Protein AF-A0A7L2RWE7-F1 (afdb_monomer_lite)

Sequence (86 aa):
FQNRDRKHRTYVYVLIVTEVLEDWEDSVNIGRKREWFKIEDAI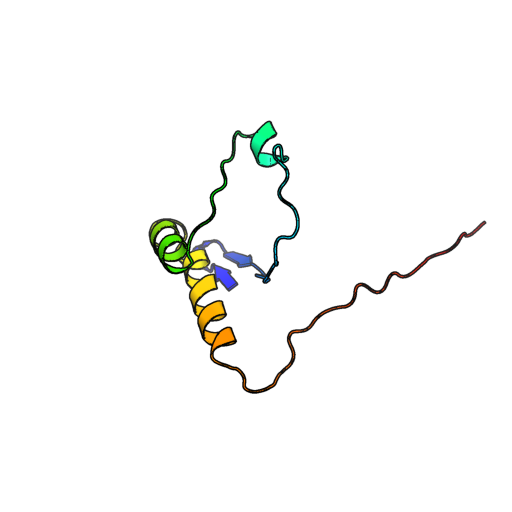KVLQYHKPVQASYFETLRQGCLANNGTPVMTTPYSESSVSDIR

Radius of gyration: 18.11 Å; chains: 1; bounding box: 41×32×50 Å

Secondary structure (DSSP, 8-state):
-EETTTTEE------------SS-HHHHHH--------HHHH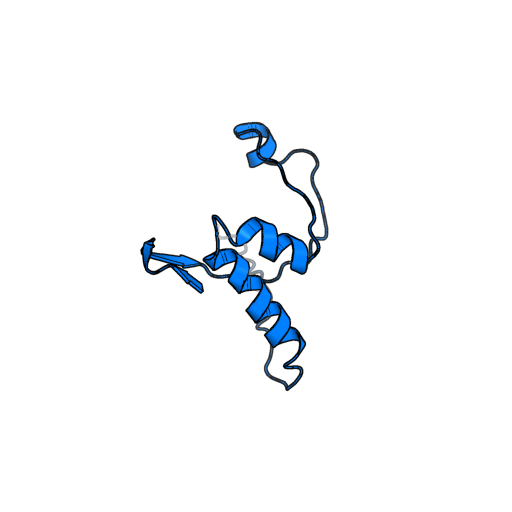HHHHHTT-HHHHHHHHHHHHHHH--SS-----------------

Structure (mmCIF, N/CA/C/O backbone):
data_AF-A0A7L2RWE7-F1
#
_entry.id   AF-A0A7L2RWE7-F1
#
loop_
_atom_site.group_PDB
_atom_site.id
_atom_site.type_symbol
_atom_site.label_atom_id
_atom_site.label_alt_id
_atom_site.label_comp_id
_atom_site.label_asym_id
_atom_site.label_entity_id
_atom_site.label_seq_id
_atom_site.pdbx_PDB_ins_code
_atom_site.Cartn_x
_atom_site.Cartn_y
_atom_site.Cartn_z
_atom_site.occupancy
_atom_site.B_iso_or_equiv
_atom_site.auth_seq_id
_atom_site.auth_comp_id
_atom_site.auth_asym_id
_atom_site.auth_atom_id
_atom_site.pdbx_PDB_model_num
ATOM 1 N N . PHE A 1 1 ? -7.656 9.962 6.550 1.00 89.06 1 PHE A N 1
ATOM 2 C CA . PHE A 1 1 ? -6.689 9.984 7.667 1.00 89.06 1 PHE A CA 1
ATOM 3 C C . PHE A 1 1 ? -6.002 11.333 7.751 1.00 89.06 1 PHE A C 1
ATOM 5 O O . PHE A 1 1 ? -5.662 11.901 6.719 1.00 89.06 1 PHE A O 1
ATOM 12 N N . GLN A 1 2 ? -5.825 11.871 8.958 1.00 90.06 2 GLN A N 1
ATOM 13 C CA . GLN A 1 2 ? -5.202 13.180 9.163 1.00 90.06 2 GLN A CA 1
ATOM 14 C C . GLN A 1 2 ? -3.924 13.024 9.985 1.00 90.06 2 GLN A C 1
ATOM 16 O O . GLN A 1 2 ? -3.979 12.658 11.155 1.00 90.06 2 GLN A O 1
ATOM 21 N N . ASN A 1 3 ? -2.779 13.327 9.376 1.00 89.50 3 ASN A N 1
ATOM 22 C CA . ASN A 1 3 ? -1.505 13.438 10.069 1.00 89.50 3 ASN A CA 1
ATOM 23 C C . ASN A 1 3 ? -1.326 14.898 10.507 1.00 89.50 3 ASN A C 1
ATOM 25 O O . ASN A 1 3 ? -0.966 15.754 9.696 1.00 89.50 3 ASN A O 1
ATOM 29 N N . ARG A 1 4 ? -1.636 15.189 11.776 1.00 88.75 4 ARG A N 1
ATOM 30 C CA . ARG A 1 4 ? -1.571 16.554 12.323 1.00 88.75 4 ARG A CA 1
ATOM 31 C C . ARG A 1 4 ? -0.133 17.069 12.408 1.00 88.75 4 ARG A C 1
ATOM 33 O O . ARG A 1 4 ? 0.097 18.220 12.051 1.00 88.75 4 ARG A O 1
ATOM 40 N N . ASP A 1 5 ? 0.821 16.206 12.750 1.00 89.44 5 ASP A N 1
ATOM 41 C CA . ASP A 1 5 ? 2.240 16.567 12.879 1.00 89.44 5 ASP A CA 1
ATOM 42 C C . ASP A 1 5 ? 2.838 17.012 11.542 1.00 89.44 5 ASP A C 1
ATOM 44 O O . ASP A 1 5 ? 3.592 17.979 11.462 1.00 89.44 5 ASP A O 1
ATOM 48 N N . ARG A 1 6 ? 2.460 16.326 10.458 1.00 90.81 6 ARG A N 1
ATOM 49 C CA . ARG A 1 6 ? 2.897 16.639 9.088 1.00 90.81 6 ARG A CA 1
ATOM 50 C C . ARG A 1 6 ? 1.926 17.550 8.333 1.00 90.81 6 ARG A C 1
ATOM 52 O O . ARG A 1 6 ? 2.148 17.803 7.155 1.00 90.81 6 ARG A O 1
ATOM 59 N N . LYS A 1 7 ? 0.855 18.020 8.991 1.00 94.00 7 LYS A N 1
ATOM 60 C CA . LYS A 1 7 ? -0.218 18.859 8.419 1.00 94.00 7 LYS A CA 1
ATOM 61 C C . LYS A 1 7 ? -0.765 18.328 7.088 1.00 94.00 7 LYS A C 1
ATOM 63 O O . LYS A 1 7 ? -1.061 19.092 6.176 1.00 94.00 7 LYS A O 1
ATOM 68 N N . HIS A 1 8 ? -0.909 17.011 6.977 1.00 94.75 8 HIS A N 1
ATOM 69 C CA . HIS A 1 8 ? -1.316 16.356 5.739 1.00 94.75 8 HIS A CA 1
ATOM 70 C C . HIS A 1 8 ? -2.576 15.515 5.957 1.00 94.75 8 HIS A C 1
ATOM 72 O O . HIS A 1 8 ? -2.717 14.823 6.970 1.00 94.75 8 HIS A O 1
ATOM 78 N N . ARG A 1 9 ? -3.494 15.553 4.986 1.00 95.94 9 ARG A N 1
ATOM 79 C CA . ARG A 1 9 ? -4.688 14.705 4.960 1.00 95.94 9 ARG A CA 1
ATOM 80 C C . ARG A 1 9 ? -4.597 13.734 3.791 1.00 95.94 9 ARG A C 1
ATOM 82 O O . ARG A 1 9 ? -4.593 14.155 2.643 1.00 95.94 9 ARG A O 1
ATOM 89 N N . THR A 1 10 ? -4.576 12.445 4.108 1.00 94.94 10 THR A N 1
ATOM 90 C CA . THR A 1 10 ? -4.521 11.361 3.126 1.00 94.94 10 THR A CA 1
ATOM 91 C C . THR A 1 10 ? -5.888 10.699 3.021 1.00 94.94 10 THR A C 1
ATOM 93 O O . THR A 1 10 ? -6.449 10.247 4.028 1.00 94.94 10 THR A O 1
ATOM 96 N N . TYR A 1 11 ? -6.423 10.641 1.805 1.00 94.44 11 TYR A N 1
ATOM 97 C CA . TYR A 1 11 ? -7.535 9.759 1.463 1.00 94.44 11 TYR A CA 1
ATOM 98 C C . TYR A 1 11 ? -6.976 8.366 1.191 1.00 94.44 11 TYR A C 1
ATOM 100 O O . TYR A 1 11 ? -5.961 8.232 0.513 1.00 94.44 11 TYR A O 1
ATOM 108 N N . VAL A 1 12 ? -7.600 7.349 1.772 1.00 94.25 12 VAL A N 1
ATOM 109 C CA . VAL A 1 12 ? -7.143 5.960 1.690 1.00 94.25 12 VAL A CA 1
ATOM 110 C C . VAL A 1 12 ? -8.285 5.148 1.111 1.00 94.25 12 VAL A C 1
ATOM 112 O O . VAL A 1 12 ? -9.420 5.281 1.564 1.00 94.25 12 VAL A O 1
ATOM 115 N N . TYR A 1 13 ?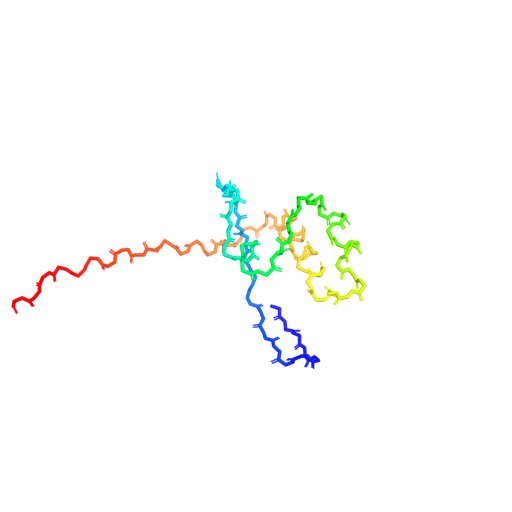 -7.966 4.336 0.113 1.00 91.50 13 TYR A N 1
ATOM 116 C CA . TYR A 1 13 ? -8.907 3.508 -0.628 1.00 91.50 13 TYR A CA 1
ATOM 117 C C . TYR A 1 13 ? -8.448 2.054 -0.580 1.00 91.50 13 TYR A C 1
ATOM 119 O O . TYR A 1 13 ? -7.263 1.776 -0.391 1.00 91.50 13 TYR A O 1
ATOM 127 N N . VAL A 1 14 ? -9.388 1.136 -0.781 1.00 92.62 14 VAL A N 1
ATOM 128 C CA . VAL A 1 14 ? -9.077 -0.273 -1.021 1.00 92.62 14 VAL A CA 1
ATOM 129 C C . VAL A 1 14 ? -8.938 -0.470 -2.525 1.00 92.62 14 VAL A C 1
ATOM 131 O O . VAL A 1 14 ? -9.843 -0.120 -3.278 1.00 92.62 14 VAL A O 1
ATOM 134 N N . LEU A 1 15 ? -7.811 -1.036 -2.948 1.00 93.06 15 LEU A N 1
ATOM 135 C CA . LEU A 1 15 ? -7.566 -1.448 -4.325 1.00 93.06 15 LEU A CA 1
ATOM 136 C C . LEU A 1 15 ? -7.314 -2.953 -4.336 1.00 93.06 15 LEU A C 1
ATOM 138 O O . LEU A 1 15 ? -6.410 -3.433 -3.651 1.00 93.06 15 LEU A O 1
ATOM 142 N N . ILE A 1 16 ? -8.098 -3.685 -5.123 1.00 95.25 16 ILE A N 1
ATOM 143 C CA . ILE A 1 16 ? -7.812 -5.086 -5.422 1.00 95.25 16 ILE A CA 1
ATOM 144 C C . ILE A 1 16 ? -6.894 -5.097 -6.638 1.00 95.25 16 ILE A C 1
ATOM 146 O O . ILE A 1 16 ? -7.299 -4.703 -7.728 1.00 95.25 16 ILE A O 1
ATOM 150 N N . VAL A 1 17 ? -5.638 -5.479 -6.427 1.00 96.75 17 VAL A N 1
ATOM 151 C CA . VAL A 1 17 ? -4.628 -5.490 -7.488 1.00 96.75 17 VAL A CA 1
ATOM 152 C C . VAL A 1 17 ? -4.935 -6.619 -8.470 1.00 96.75 17 VAL A C 1
ATOM 154 O O . VAL A 1 17 ? -5.038 -7.774 -8.064 1.00 96.75 17 VAL A O 1
ATOM 157 N N . THR A 1 18 ? -5.070 -6.281 -9.752 1.00 98.25 18 THR A N 1
ATOM 158 C CA . THR A 1 18 ? -5.322 -7.236 -10.846 1.00 98.25 18 THR A CA 1
ATOM 159 C C . THR A 1 18 ? -4.083 -7.509 -11.692 1.00 98.25 18 THR A C 1
ATOM 161 O O . THR A 1 18 ? -3.983 -8.569 -12.300 1.00 98.25 18 THR A O 1
ATOM 164 N N . GLU A 1 19 ? -3.130 -6.576 -11.715 1.00 98.06 19 GLU A N 1
ATOM 165 C CA . GLU A 1 19 ? -1.926 -6.646 -12.539 1.00 98.06 19 GLU A CA 1
ATOM 166 C C . GLU A 1 19 ? -0.708 -6.142 -11.763 1.00 98.06 19 GLU A C 1
ATOM 168 O O . GLU A 1 19 ? -0.798 -5.220 -10.948 1.00 98.06 19 GLU A O 1
ATOM 173 N N . VAL A 1 20 ? 0.445 -6.762 -12.015 1.00 98.12 20 VAL A N 1
ATOM 174 C CA . VAL A 1 20 ? 1.712 -6.467 -11.340 1.00 98.12 20 VAL A CA 1
ATOM 175 C C . VAL A 1 20 ? 2.799 -6.334 -12.405 1.00 98.12 20 VAL A C 1
ATOM 177 O O . VAL A 1 20 ? 3.255 -7.329 -12.956 1.00 98.12 20 VAL A O 1
ATOM 180 N N . LEU A 1 21 ? 3.200 -5.097 -12.709 1.00 98.25 21 LEU A N 1
ATOM 181 C CA . LEU A 1 21 ? 4.241 -4.798 -13.703 1.00 98.25 21 LEU A CA 1
ATOM 182 C C . LEU A 1 21 ? 5.636 -5.019 -13.123 1.00 98.25 21 LEU A C 1
ATOM 184 O O . LEU A 1 21 ? 5.885 -4.524 -12.025 1.00 98.25 21 LEU A O 1
ATOM 188 N N . GLU A 1 22 ? 6.530 -5.701 -13.840 1.00 97.00 22 GLU A N 1
ATOM 189 C CA . GLU A 1 22 ? 7.906 -5.975 -13.385 1.00 97.00 22 GLU A CA 1
ATOM 190 C C . GLU A 1 22 ? 8.704 -4.681 -13.165 1.00 97.00 22 GLU A C 1
ATOM 192 O O . GLU A 1 22 ? 9.193 -4.433 -12.063 1.00 97.00 22 GLU A O 1
ATOM 197 N N . ASP A 1 23 ? 8.716 -3.808 -14.172 1.00 97.56 23 ASP A N 1
ATOM 198 C CA . ASP A 1 23 ? 9.282 -2.465 -14.096 1.00 97.56 23 ASP A CA 1
ATOM 199 C C . ASP A 1 23 ? 8.167 -1.429 -13.901 1.00 97.56 23 ASP A C 1
ATOM 201 O O . ASP A 1 23 ? 7.151 -1.438 -14.601 1.00 97.56 23 ASP A O 1
ATOM 205 N N . TRP A 1 24 ? 8.346 -0.518 -12.943 1.00 98.25 24 TRP A N 1
ATOM 206 C CA . TRP A 1 24 ? 7.438 0.601 -12.698 1.00 98.25 24 TRP A CA 1
ATOM 207 C C . TRP A 1 24 ? 8.234 1.883 -12.447 1.00 98.25 24 TRP A C 1
ATOM 209 O O . TRP A 1 24 ? 9.415 1.839 -12.118 1.00 98.25 24 TRP A O 1
ATOM 219 N N . GLU A 1 25 ? 7.588 3.041 -12.588 1.00 98.38 25 GLU A N 1
ATOM 220 C CA . GLU A 1 25 ? 8.251 4.355 -12.551 1.00 98.38 25 GLU A CA 1
ATOM 221 C C . GLU A 1 25 ? 9.235 4.511 -11.375 1.00 98.38 25 GLU A C 1
ATOM 223 O O . GLU A 1 25 ? 10.410 4.808 -11.575 1.00 98.38 25 GLU A O 1
ATOM 228 N N . ASP A 1 26 ? 8.789 4.226 -10.150 1.00 98.50 26 ASP A N 1
ATOM 229 C CA . ASP A 1 26 ? 9.619 4.325 -8.944 1.00 98.50 26 ASP A CA 1
ATOM 230 C C . ASP A 1 26 ? 10.721 3.245 -8.852 1.00 98.50 26 ASP A C 1
ATOM 232 O O . ASP A 1 26 ? 11.751 3.495 -8.215 1.00 98.50 26 ASP A O 1
ATOM 236 N N . SER A 1 27 ? 10.548 2.045 -9.433 1.00 97.81 27 SER A N 1
ATOM 237 C CA . SER A 1 27 ? 11.641 1.055 -9.446 1.00 97.81 27 SER A CA 1
ATOM 238 C C . SER A 1 27 ? 12.764 1.505 -10.366 1.00 97.81 27 SER A C 1
ATOM 240 O O . SER A 1 27 ? 13.925 1.458 -9.966 1.00 97.81 27 SER A O 1
ATOM 242 N N . VAL A 1 28 ? 12.418 2.011 -11.550 1.00 98.25 28 VAL A N 1
ATOM 243 C CA . VAL A 1 28 ? 13.384 2.455 -12.560 1.00 98.25 28 VAL A CA 1
ATOM 244 C C . VAL A 1 28 ? 14.054 3.769 -12.151 1.00 98.25 28 VAL A C 1
ATOM 246 O O . VAL A 1 28 ? 15.272 3.896 -12.258 1.00 98.25 28 VAL A O 1
ATOM 249 N N . ASN A 1 29 ? 13.290 4.736 -11.635 1.00 98.50 29 ASN A N 1
ATOM 250 C CA . ASN A 1 29 ? 13.804 6.086 -11.388 1.00 98.50 29 ASN A CA 1
ATOM 251 C C . ASN A 1 29 ? 14.616 6.210 -10.093 1.00 98.50 29 ASN A C 1
ATOM 253 O O . ASN A 1 29 ? 15.570 6.986 -10.043 1.00 98.50 29 ASN A O 1
ATOM 257 N N . ILE A 1 30 ? 14.232 5.491 -9.031 1.00 98.38 30 ILE A N 1
ATOM 258 C CA . ILE A 1 30 ? 14.849 5.642 -7.698 1.00 98.38 30 ILE A CA 1
ATOM 259 C C . ILE A 1 30 ? 15.185 4.309 -7.015 1.00 98.38 30 ILE A C 1
ATOM 261 O O . ILE A 1 30 ? 15.557 4.300 -5.840 1.00 98.38 30 ILE A O 1
ATOM 265 N N . GLY A 1 31 ? 15.043 3.174 -7.707 1.00 98.38 31 GLY A N 1
ATOM 266 C CA . GLY A 1 31 ? 15.353 1.857 -7.145 1.00 98.38 31 GLY A CA 1
ATOM 267 C C . GLY A 1 31 ? 14.412 1.429 -6.016 1.00 98.38 31 GLY A C 1
ATOM 268 O O . GLY A 1 31 ? 14.814 0.673 -5.124 1.00 98.38 31 GLY A O 1
ATOM 269 N N . ARG A 1 32 ? 13.170 1.937 -5.992 1.00 98.50 32 ARG A N 1
ATOM 270 C CA . ARG A 1 32 ? 12.204 1.600 -4.940 1.00 98.50 32 ARG A CA 1
ATOM 271 C C . ARG A 1 32 ? 11.835 0.120 -5.013 1.00 98.50 32 ARG A C 1
ATOM 273 O O . ARG A 1 32 ? 11.593 -0.418 -6.086 1.00 98.50 32 ARG A O 1
ATOM 280 N N . LYS A 1 33 ? 11.730 -0.525 -3.850 1.00 98.19 33 LYS A N 1
ATOM 281 C CA . LYS A 1 33 ? 11.310 -1.929 -3.719 1.00 98.19 33 LYS A CA 1
ATOM 282 C C . LYS A 1 33 ? 9.859 -2.026 -3.249 1.00 98.19 33 LYS A C 1
ATOM 284 O O . LYS A 1 33 ? 9.362 -1.116 -2.580 1.00 98.19 33 LYS A O 1
ATOM 289 N N . ARG A 1 34 ? 9.202 -3.144 -3.565 1.00 98.00 34 ARG A N 1
ATOM 290 C CA . ARG A 1 34 ? 7.861 -3.498 -3.079 1.00 98.00 34 ARG A CA 1
ATOM 291 C C . ARG A 1 34 ? 7.821 -4.970 -2.680 1.00 98.00 34 ARG A C 1
ATOM 293 O O . ARG A 1 34 ? 8.520 -5.785 -3.272 1.00 98.00 34 ARG A O 1
ATOM 300 N N . GLU A 1 35 ? 6.993 -5.290 -1.700 1.00 98.00 35 GLU A N 1
ATOM 301 C CA . GLU A 1 35 ? 6.815 -6.642 -1.176 1.00 98.00 35 GLU A CA 1
ATOM 302 C C . GLU A 1 35 ? 5.372 -6.799 -0.687 1.00 98.00 35 GLU A C 1
ATOM 304 O O . GLU A 1 35 ? 4.748 -5.829 -0.243 1.00 98.00 35 GLU A O 1
ATOM 309 N N . TRP A 1 36 ? 4.836 -8.014 -0.801 1.00 98.25 36 TRP A N 1
ATOM 310 C CA . TRP A 1 36 ? 3.534 -8.363 -0.251 1.00 98.25 36 TRP A CA 1
ATOM 311 C C . TRP A 1 36 ? 3.670 -8.750 1.215 1.00 98.25 36 TRP A C 1
ATOM 313 O O . TRP A 1 36 ? 4.459 -9.622 1.565 1.00 98.25 36 TRP A O 1
ATOM 323 N N . PHE A 1 37 ? 2.829 -8.164 2.059 1.00 97.50 37 PHE A N 1
ATOM 324 C CA . PHE A 1 37 ? 2.785 -8.470 3.482 1.00 97.50 37 PHE A CA 1
ATOM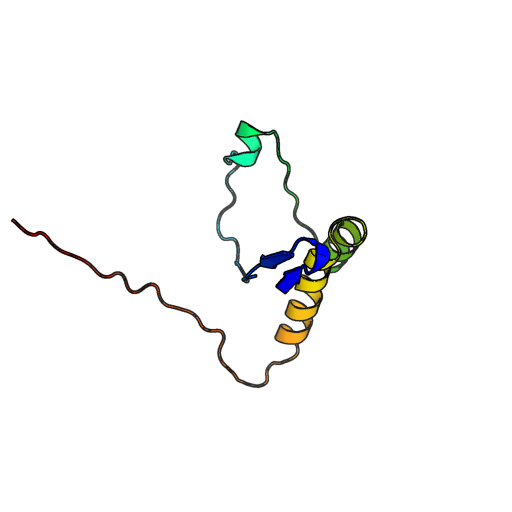 325 C C . PHE A 1 37 ? 1.410 -9.009 3.862 1.00 97.50 37 PHE A C 1
ATOM 327 O O . PHE A 1 37 ? 0.382 -8.544 3.363 1.00 97.50 37 PHE A O 1
ATOM 334 N N . LYS A 1 38 ? 1.378 -9.940 4.819 1.00 96.62 38 LYS A N 1
ATOM 335 C CA . LYS A 1 38 ? 0.161 -10.172 5.605 1.00 96.62 38 LYS A CA 1
ATOM 336 C C . LYS A 1 38 ? -0.147 -8.902 6.399 1.00 96.62 38 LYS A C 1
ATOM 338 O O . LYS A 1 38 ? 0.778 -8.207 6.813 1.00 96.62 38 LYS A O 1
ATOM 343 N N . ILE A 1 39 ? -1.425 -8.627 6.662 1.00 95.00 39 ILE A N 1
ATOM 344 C CA . ILE A 1 39 ? -1.855 -7.400 7.359 1.00 95.00 39 ILE A CA 1
ATOM 345 C C . ILE A 1 39 ? -1.103 -7.206 8.684 1.00 95.00 39 ILE A C 1
ATOM 347 O O . ILE A 1 39 ? -0.557 -6.136 8.933 1.00 95.00 39 ILE A O 1
ATOM 351 N N . GLU A 1 40 ? -1.002 -8.260 9.493 1.00 95.50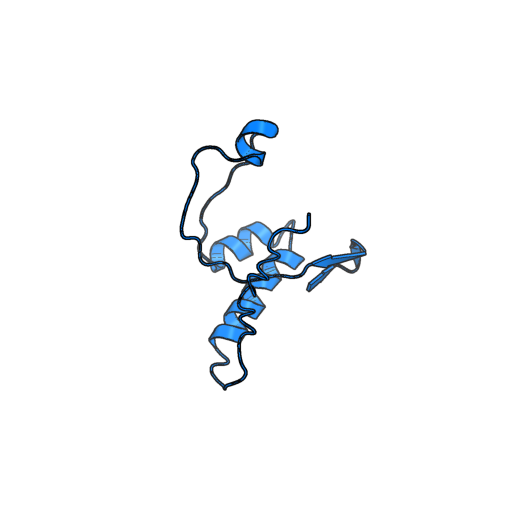 40 GLU A N 1
ATOM 352 C CA . GLU A 1 40 ? -0.327 -8.205 10.795 1.00 95.50 40 GLU A CA 1
ATOM 353 C C . GLU A 1 40 ? 1.166 -7.858 10.677 1.00 95.50 40 GLU A C 1
ATOM 355 O O . GLU A 1 40 ? 1.715 -7.141 11.511 1.00 95.50 40 GLU A O 1
ATOM 360 N N . ASP A 1 41 ? 1.833 -8.328 9.622 1.00 97.31 41 ASP A N 1
ATOM 361 C CA . ASP A 1 41 ? 3.249 -8.039 9.400 1.00 97.31 41 ASP A CA 1
ATOM 362 C C . ASP A 1 41 ? 3.441 -6.634 8.815 1.00 97.31 41 ASP A C 1
ATOM 364 O O . ASP A 1 41 ? 4.351 -5.921 9.237 1.00 97.31 41 ASP A O 1
ATOM 368 N N . ALA A 1 42 ? 2.530 -6.185 7.942 1.00 96.88 42 ALA A N 1
ATOM 369 C CA . ALA A 1 42 ? 2.495 -4.813 7.435 1.00 96.88 42 ALA A CA 1
ATOM 370 C C . ALA A 1 42 ? 2.368 -3.789 8.576 1.00 96.88 42 ALA A C 1
ATOM 372 O O . ALA A 1 42 ? 3.100 -2.798 8.614 1.00 96.88 42 ALA A O 1
ATOM 373 N N . ILE A 1 43 ? 1.477 -4.046 9.541 1.00 96.12 43 ILE A N 1
ATOM 374 C CA . ILE A 1 43 ? 1.308 -3.198 10.728 1.00 96.12 43 ILE A CA 1
ATOM 375 C C . ILE A 1 43 ? 2.623 -3.122 11.509 1.00 96.12 43 ILE A C 1
ATOM 377 O O . ILE A 1 43 ? 3.102 -2.020 11.782 1.00 96.12 43 ILE A O 1
ATOM 381 N N . LYS A 1 44 ? 3.253 -4.269 11.808 1.00 96.75 44 LYS A N 1
ATOM 382 C CA . LYS A 1 44 ? 4.520 -4.319 12.561 1.00 96.75 44 LYS A CA 1
ATOM 383 C C . LYS A 1 44 ? 5.624 -3.500 11.896 1.00 96.75 44 LYS A C 1
ATOM 385 O O . LYS A 1 44 ? 6.273 -2.707 12.577 1.00 96.75 44 LYS A O 1
ATOM 390 N N . VAL A 1 45 ? 5.834 -3.657 10.585 1.00 97.38 45 VAL A N 1
ATOM 391 C CA . VAL A 1 45 ? 6.914 -2.940 9.879 1.00 97.38 45 VAL A CA 1
ATOM 392 C C . VAL A 1 45 ? 6.639 -1.438 9.768 1.00 97.38 45 VAL A C 1
ATOM 394 O O . VAL A 1 45 ? 7.567 -0.630 9.824 1.00 97.38 45 VAL A O 1
ATOM 397 N N . LEU A 1 46 ? 5.369 -1.033 9.660 1.00 97.06 46 LEU A N 1
ATOM 398 C CA . LEU A 1 46 ? 4.989 0.379 9.572 1.00 97.06 46 LEU A CA 1
ATOM 399 C C . LEU A 1 46 ? 5.011 1.087 10.928 1.00 97.06 46 LEU A C 1
ATOM 401 O O . LEU A 1 46 ? 5.265 2.293 10.970 1.00 97.06 46 LEU A O 1
ATOM 405 N N . GLN A 1 47 ? 4.768 0.369 12.025 1.00 95.94 47 GLN A N 1
ATOM 406 C CA . GLN A 1 47 ? 4.523 0.954 13.344 1.00 95.94 47 GLN A CA 1
ATOM 407 C C . GLN A 1 47 ? 5.623 1.921 13.801 1.00 95.94 47 GLN A C 1
ATOM 409 O O . GLN A 1 47 ? 5.322 2.963 14.380 1.00 95.94 47 GLN A O 1
ATOM 414 N N . TYR A 1 48 ? 6.892 1.611 13.523 1.00 94.06 48 TYR A N 1
ATOM 415 C CA . TYR A 1 48 ? 8.014 2.399 14.036 1.00 94.06 48 TYR A CA 1
ATOM 416 C C . TYR A 1 48 ? 8.179 3.756 13.329 1.00 94.06 48 TYR A C 1
ATOM 418 O O . TYR A 1 48 ? 8.353 4.786 13.977 1.00 94.06 48 TYR A O 1
ATOM 426 N N . HIS A 1 49 ? 8.087 3.792 11.996 1.00 95.06 49 HIS A N 1
ATOM 427 C CA . HIS A 1 49 ? 8.392 5.000 11.211 1.00 95.06 49 HIS A CA 1
ATOM 428 C C . HIS A 1 49 ? 7.198 5.616 10.480 1.00 95.06 49 HIS A C 1
ATOM 430 O O . HIS A 1 49 ? 7.315 6.720 9.931 1.00 95.06 49 HIS A O 1
ATOM 436 N N . LYS A 1 50 ? 6.077 4.898 10.400 1.00 95.62 50 LYS A N 1
ATOM 437 C CA . LYS A 1 50 ? 4.852 5.289 9.694 1.00 95.62 50 LYS A CA 1
ATOM 438 C C . LYS A 1 50 ? 3.596 4.869 10.490 1.00 95.62 50 LYS A C 1
ATOM 440 O O . LYS A 1 50 ? 2.679 4.297 9.902 1.00 95.62 50 LYS A O 1
ATOM 445 N N . PRO A 1 51 ? 3.481 5.205 11.792 1.00 94.31 51 PRO A N 1
ATOM 446 C CA . PRO A 1 51 ? 2.367 4.751 12.635 1.00 94.31 51 PRO A CA 1
ATOM 447 C C . PRO A 1 51 ? 0.987 5.207 12.132 1.00 94.31 51 PRO A C 1
ATOM 449 O O . PRO A 1 51 ? 0.000 4.497 12.292 1.00 94.31 51 PRO A O 1
ATOM 452 N N . VAL A 1 52 ? 0.902 6.362 11.457 1.00 94.62 52 VAL A N 1
ATOM 453 C CA . VAL A 1 52 ? -0.354 6.808 10.826 1.00 94.62 52 VAL A CA 1
ATOM 454 C C . VAL A 1 52 ? -0.785 5.867 9.699 1.00 94.62 52 VAL A C 1
ATOM 456 O O . VAL A 1 52 ? -1.976 5.677 9.524 1.00 94.62 52 VAL A O 1
ATOM 459 N N . GLN A 1 53 ? 0.148 5.267 8.953 1.00 95.88 53 GLN A N 1
ATOM 460 C CA . GLN A 1 53 ? -0.181 4.288 7.910 1.00 95.88 53 GLN A CA 1
ATOM 461 C C . GLN A 1 53 ? -0.525 2.923 8.510 1.00 95.88 53 GLN A C 1
ATOM 463 O O . GLN A 1 53 ? -1.410 2.248 7.998 1.00 95.88 53 GLN A O 1
ATOM 468 N N . ALA A 1 54 ? 0.117 2.540 9.620 1.00 96.00 54 ALA A N 1
ATOM 469 C CA . ALA A 1 54 ? -0.233 1.318 10.345 1.00 96.00 54 ALA A CA 1
ATOM 470 C C . ALA A 1 54 ? -1.718 1.320 10.765 1.00 96.00 54 ALA A C 1
ATOM 472 O O . ALA A 1 54 ? -2.411 0.320 10.590 1.00 96.00 54 ALA A O 1
ATOM 473 N N . SER A 1 55 ? -2.252 2.471 11.198 1.00 94.38 55 SER A N 1
ATOM 474 C CA . SER A 1 55 ? -3.664 2.587 11.596 1.00 94.38 55 SER A CA 1
ATOM 475 C C . SER A 1 55 ? -4.673 2.457 10.447 1.00 94.38 55 SER A C 1
ATOM 477 O O . SER A 1 55 ? -5.865 2.285 10.706 1.00 94.38 55 SER A O 1
ATOM 479 N N . TYR A 1 56 ? -4.236 2.486 9.181 1.00 95.12 56 TYR A N 1
ATOM 480 C CA . TYR A 1 56 ? -5.135 2.278 8.039 1.00 95.12 56 TYR A CA 1
ATOM 481 C C . TYR A 1 56 ? -5.738 0.868 8.086 1.00 95.12 56 TYR A C 1
ATOM 483 O O . TYR A 1 56 ? -6.937 0.690 7.862 1.00 95.12 56 TYR A O 1
ATOM 491 N N . PHE A 1 57 ? -4.929 -0.122 8.463 1.00 94.31 57 PHE A N 1
ATOM 492 C CA . PHE A 1 57 ? -5.336 -1.523 8.533 1.00 94.31 57 PHE A CA 1
ATOM 493 C C . PHE A 1 57 ? -6.312 -1.816 9.677 1.00 94.31 57 PHE A C 1
ATOM 495 O O . PHE A 1 57 ? -7.188 -2.665 9.520 1.00 94.31 57 PHE A O 1
ATOM 502 N N . GLU A 1 58 ? -6.238 -1.073 10.783 1.00 87.69 58 GLU A N 1
ATOM 503 C CA . GLU A 1 58 ? -7.199 -1.214 11.884 1.00 87.69 58 GLU A CA 1
ATOM 504 C C . GLU A 1 58 ? -8.617 -0.846 11.438 1.00 87.69 58 GLU A C 1
ATOM 506 O O . GLU A 1 58 ? -9.577 -1.566 11.715 1.00 87.69 58 GLU A O 1
ATOM 511 N N . THR A 1 59 ? -8.754 0.237 10.664 1.00 84.25 59 THR A N 1
ATOM 512 C CA . THR A 1 59 ? -10.059 0.638 10.113 1.00 84.25 59 THR A CA 1
ATOM 513 C C . THR A 1 59 ? -10.571 -0.342 9.063 1.00 84.25 59 THR A C 1
ATOM 515 O O . THR A 1 59 ? -11.769 -0.607 9.015 1.00 84.25 59 THR A O 1
ATOM 518 N N . LEU A 1 60 ? -9.673 -0.924 8.258 1.00 86.44 60 LEU A N 1
ATOM 519 C CA . LEU A 1 60 ? -10.036 -1.953 7.287 1.00 86.44 60 LEU A CA 1
ATOM 520 C C . LEU A 1 60 ? -10.618 -3.174 8.005 1.00 86.44 60 LEU A C 1
ATOM 522 O O . LEU A 1 60 ? -11.695 -3.646 7.651 1.00 86.44 60 LEU A O 1
ATOM 526 N N . ARG A 1 61 ? -9.957 -3.629 9.075 1.00 83.38 61 ARG A N 1
ATOM 527 C CA . ARG A 1 61 ? -10.412 -4.754 9.896 1.00 83.38 61 ARG A CA 1
ATOM 528 C C . ARG A 1 61 ? -11.758 -4.467 10.570 1.00 83.38 61 ARG A C 1
ATOM 530 O O . ARG A 1 61 ? -12.622 -5.338 10.585 1.00 83.38 61 ARG A O 1
ATOM 537 N N . GLN A 1 62 ? -11.969 -3.251 11.075 1.00 73.62 62 GLN A N 1
ATOM 538 C CA . GLN A 1 62 ? -13.251 -2.828 11.655 1.00 73.62 62 GLN A CA 1
ATOM 539 C C . GLN A 1 62 ? -14.374 -2.743 10.608 1.00 73.62 62 GLN A C 1
ATOM 541 O O . GLN A 1 62 ? -15.492 -3.168 10.885 1.00 73.62 62 GLN A O 1
ATOM 546 N N . GLY A 1 63 ? -14.079 -2.260 9.398 1.00 66.88 63 GLY A N 1
ATOM 547 C CA . GLY A 1 63 ? -15.032 -2.208 8.286 1.00 66.88 63 GLY A CA 1
ATOM 548 C C . GLY A 1 63 ? -15.443 -3.594 7.779 1.00 66.88 63 GLY A C 1
ATOM 549 O O . GLY A 1 63 ? -16.608 -3.801 7.460 1.00 66.88 63 GLY A O 1
ATOM 550 N N . CYS A 1 64 ? -14.525 -4.568 7.780 1.00 58.00 64 CYS A N 1
ATOM 551 C CA . CYS A 1 64 ? -14.847 -5.967 7.479 1.00 58.00 64 CYS A CA 1
ATOM 552 C C . CYS A 1 64 ? -15.744 -6.621 8.547 1.00 58.00 64 CYS A C 1
ATOM 554 O O . CYS A 1 64 ? -16.528 -7.507 8.219 1.00 58.00 64 CYS A O 1
ATOM 556 N N . LEU A 1 65 ? -15.632 -6.201 9.813 1.00 51.62 65 LEU A N 1
ATOM 557 C CA . LEU A 1 65 ? -16.480 -6.680 10.913 1.00 51.62 65 LEU A CA 1
ATOM 558 C C . LEU A 1 65 ? -17.861 -6.007 10.926 1.00 51.62 65 LEU A C 1
ATOM 560 O O . LEU A 1 65 ? -18.834 -6.606 11.374 1.00 51.62 65 LEU A O 1
ATOM 564 N N . ALA A 1 66 ? -17.960 -4.777 10.421 1.00 47.56 66 ALA A N 1
ATOM 565 C CA . ALA A 1 66 ? -19.203 -4.026 10.307 1.00 47.56 66 ALA A CA 1
ATOM 566 C C . ALA A 1 66 ? -19.985 -4.419 9.041 1.00 47.56 66 ALA A C 1
ATOM 568 O O . ALA A 1 66 ? -20.283 -3.583 8.191 1.00 47.56 66 ALA A O 1
ATOM 569 N N . ASN A 1 67 ? -20.377 -5.688 8.913 1.00 47.47 67 ASN A N 1
ATOM 570 C CA . ASN A 1 67 ? -21.345 -6.116 7.898 1.00 47.47 67 ASN A CA 1
ATOM 571 C C . ASN A 1 67 ? -22.788 -5.687 8.245 1.00 47.47 67 ASN A C 1
ATOM 573 O O . ASN A 1 67 ? -23.723 -6.449 8.047 1.00 47.47 67 ASN A O 1
ATOM 577 N N . ASN A 1 68 ? -22.992 -4.457 8.720 1.00 47.38 68 ASN A N 1
ATOM 578 C CA . ASN A 1 68 ? -24.319 -3.887 8.946 1.00 47.38 68 ASN A CA 1
ATOM 579 C C . ASN A 1 68 ? -24.523 -2.682 8.019 1.00 47.38 68 ASN A C 1
ATOM 581 O O . ASN A 1 68 ? -24.394 -1.531 8.421 1.00 47.38 68 ASN A O 1
ATOM 585 N N . GLY A 1 69 ? -24.799 -3.012 6.752 1.00 49.28 69 GLY A N 1
ATOM 586 C CA . GLY A 1 69 ? -25.461 -2.208 5.719 1.00 49.28 69 GLY A CA 1
ATOM 587 C C . GLY A 1 69 ? -25.290 -0.687 5.753 1.00 49.28 69 GLY A C 1
ATOM 588 O O . GLY A 1 69 ? -26.144 0.008 6.286 1.00 49.28 69 GLY A O 1
ATOM 589 N N . THR A 1 70 ? -24.273 -0.151 5.072 1.00 42.03 70 THR A N 1
ATOM 590 C CA . THR A 1 70 ? -24.284 1.188 4.438 1.00 42.03 70 THR A CA 1
ATOM 591 C C . THR A 1 70 ? -23.221 1.179 3.321 1.00 42.03 70 THR A C 1
ATOM 593 O O . THR A 1 70 ? -22.147 0.615 3.535 1.00 42.03 70 THR A O 1
ATOM 596 N N . PRO A 1 71 ? -23.506 1.688 2.105 1.00 43.16 71 PRO A N 1
ATOM 597 C CA . PRO A 1 71 ? -22.807 1.251 0.901 1.00 43.16 71 PRO A CA 1
ATOM 598 C C . PRO A 1 71 ? -21.401 1.841 0.782 1.00 43.16 71 PRO A C 1
ATOM 600 O O . PRO A 1 71 ? -21.188 3.044 0.934 1.00 43.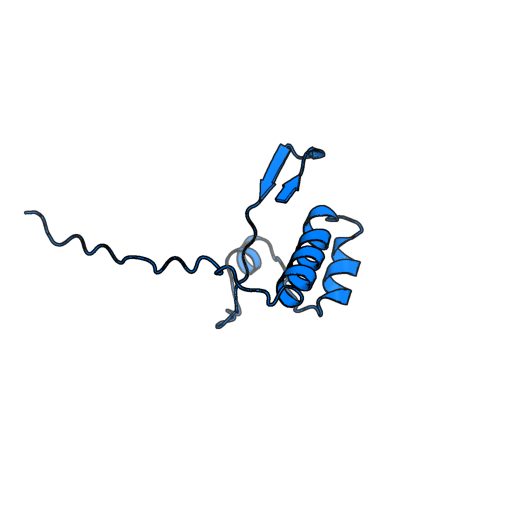16 71 PRO A O 1
ATOM 603 N N . VAL A 1 72 ? -20.451 0.975 0.422 1.00 48.12 72 VAL A N 1
ATOM 604 C CA . VAL A 1 72 ? -19.174 1.365 -0.179 1.00 48.12 72 VAL A CA 1
ATOM 605 C C . VAL A 1 72 ? -19.513 2.178 -1.423 1.00 48.12 72 VAL A C 1
ATOM 607 O O . VAL A 1 72 ? -20.112 1.650 -2.357 1.00 48.12 72 VAL A O 1
ATOM 610 N N . MET A 1 73 ? -19.182 3.468 -1.415 1.00 38.12 73 MET A N 1
ATOM 611 C CA . MET A 1 73 ? -19.424 4.372 -2.535 1.00 38.12 73 MET A CA 1
ATOM 612 C C . MET A 1 73 ? -18.522 3.950 -3.701 1.00 38.12 73 MET A C 1
ATOM 614 O O . MET A 1 73 ? -17.404 4.428 -3.864 1.00 38.12 73 MET A O 1
ATOM 618 N N . THR A 1 74 ? -18.992 2.980 -4.482 1.00 39.91 74 THR A N 1
ATOM 619 C CA . THR A 1 74 ? -18.454 2.676 -5.800 1.00 39.91 74 THR A CA 1
ATOM 620 C C . THR A 1 74 ? -18.907 3.831 -6.674 1.00 39.91 74 THR A C 1
ATOM 622 O O . THR A 1 74 ? -20.083 3.934 -7.000 1.00 39.91 74 THR A O 1
ATOM 625 N N . THR A 1 75 ? -18.019 4.768 -6.985 1.00 37.09 75 THR A N 1
ATOM 626 C CA . THR A 1 75 ? -18.271 5.699 -8.083 1.00 37.09 75 THR A CA 1
ATOM 627 C C . THR A 1 75 ? -18.053 4.919 -9.379 1.00 37.09 75 THR A C 1
ATOM 629 O O . THR A 1 75 ? -16.894 4.608 -9.673 1.00 37.09 75 THR A O 1
ATOM 632 N N . PRO A 1 76 ? -19.091 4.566 -10.164 1.00 41.44 76 PRO A N 1
ATOM 633 C CA . PRO A 1 76 ? -18.850 4.252 -11.556 1.00 41.44 76 PRO A CA 1
ATOM 634 C C . PRO A 1 76 ? -18.356 5.546 -12.198 1.00 41.44 76 PRO A C 1
ATOM 636 O O . PRO A 1 76 ? -19.037 6.573 -12.190 1.00 41.44 76 PRO A O 1
ATOM 639 N N . TYR A 1 77 ? -17.122 5.501 -12.682 1.00 40.09 77 TYR A N 1
ATOM 640 C CA . TYR A 1 77 ? -16.610 6.407 -13.695 1.00 40.09 77 TYR A CA 1
ATOM 641 C C . TYR A 1 77 ? -17.704 6.569 -14.758 1.00 40.09 77 TYR A C 1
ATOM 643 O O . TYR A 1 77 ? -18.024 5.648 -15.501 1.00 40.09 77 TYR A O 1
ATOM 651 N N . SER A 1 78 ? -18.360 7.725 -14.764 1.00 40.41 78 SER A N 1
ATOM 652 C CA . SER A 1 78 ? -19.184 8.108 -15.899 1.00 40.41 78 SER A CA 1
ATOM 653 C C . SER A 1 78 ? -18.201 8.520 -16.983 1.00 40.41 78 SER A C 1
ATOM 655 O O . SER A 1 78 ? -17.609 9.595 -16.900 1.00 40.41 78 SER A O 1
ATOM 657 N N . GLU A 1 79 ? -17.978 7.634 -17.953 1.00 46.50 79 GLU A N 1
ATOM 658 C CA . GLU A 1 79 ? -17.408 7.999 -19.247 1.00 46.50 79 GLU A CA 1
ATOM 659 C C . GLU A 1 79 ? -18.344 9.030 -19.884 1.00 46.50 79 GLU A C 1
ATOM 661 O O . GLU A 1 79 ? -19.293 8.702 -20.596 1.00 46.50 79 GLU A O 1
ATOM 666 N N . SER A 1 80 ? -18.112 10.311 -19.598 1.00 38.38 80 SER A N 1
ATOM 667 C CA . SER A 1 80 ? -18.654 11.378 -20.420 1.00 38.38 80 SER A CA 1
ATOM 668 C C . SER A 1 80 ? -17.841 11.405 -21.707 1.00 38.38 80 SER A C 1
ATOM 670 O O . SER A 1 80 ? -16.809 12.070 -21.806 1.00 38.38 80 SER A O 1
ATOM 672 N N . SER A 1 81 ? -18.322 10.634 -22.679 1.00 50.66 81 SER A N 1
ATOM 673 C CA . SER A 1 81 ? -18.101 10.881 -24.095 1.00 50.66 81 SER A CA 1
ATOM 674 C C . SER A 1 81 ? -18.354 12.367 -24.371 1.00 50.66 81 SER A C 1
ATOM 676 O O . SER A 1 81 ? -19.458 12.862 -24.138 1.00 50.66 81 SER A O 1
ATOM 678 N N . VAL A 1 82 ? -17.330 13.091 -24.821 1.00 44.12 82 VAL A N 1
ATOM 679 C CA . VAL A 1 82 ? -17.521 14.382 -25.485 1.00 44.12 82 VAL A CA 1
ATOM 680 C C . VAL A 1 82 ? -16.977 14.220 -26.891 1.00 44.12 82 VAL A C 1
ATOM 682 O O . VAL A 1 82 ? -15.782 14.316 -27.154 1.00 44.12 82 VAL A O 1
ATOM 685 N N . SER A 1 83 ? -17.915 13.862 -27.754 1.00 44.66 83 SER A N 1
ATOM 686 C CA . SER A 1 83 ? -17.856 13.907 -29.203 1.00 44.66 83 SER A CA 1
ATOM 687 C C . SER A 1 83 ? -17.431 15.279 -29.734 1.00 44.66 83 SER A C 1
ATOM 689 O O . SER A 1 83 ? -17.743 16.314 -29.144 1.00 44.66 83 SER A O 1
ATOM 691 N N . ASP A 1 84 ? -16.759 15.220 -30.882 1.00 42.50 84 ASP A N 1
ATOM 692 C CA . ASP A 1 84 ? -16.439 16.265 -31.853 1.00 42.50 84 ASP A CA 1
ATOM 693 C C . ASP A 1 84 ? -17.192 17.598 -31.732 1.00 42.50 84 ASP A C 1
ATOM 695 O O . ASP A 1 84 ? -18.420 17.655 -31.823 1.00 42.50 84 ASP A O 1
ATOM 699 N N . ILE A 1 85 ? -16.429 18.697 -31.699 1.00 48.62 85 ILE A N 1
ATOM 700 C CA . ILE A 1 85 ? -16.899 20.023 -32.115 1.00 48.62 85 ILE A CA 1
ATOM 701 C C . ILE A 1 85 ? -15.853 20.652 -33.050 1.00 48.62 85 ILE A C 1
ATOM 703 O O . ILE A 1 85 ? -14.873 21.231 -32.596 1.00 48.62 85 ILE A O 1
ATOM 707 N N . ARG A 1 86 ? -16.142 20.466 -34.345 1.00 45.66 86 ARG A N 1
ATOM 708 C CA . ARG A 1 86 ? -16.038 21.362 -35.516 1.00 45.66 86 ARG A CA 1
ATOM 709 C C . ARG A 1 86 ? -14.739 22.103 -35.843 1.00 45.66 86 ARG A C 1
ATOM 711 O O . ARG A 1 86 ? -14.354 23.015 -35.085 1.00 45.66 86 ARG A O 1
#

pLDDT: mean 81.0, std 22.49, range [37.09, 98.5]

Foldseek 3Di:
DADVVVRDDDDDDDDDDPDDDPDDDCCVPPVDDDDDDDLVVVLVVCCPPNVVVSCVSVVVVVVVVPPPDDDDPPPDPPPPDDDDDD

Organism: NCBI:txid254563